Protein AF-A0A1G7LF30-F1 (afdb_monomer_lite)

Organism: NCBI:txid1550231

Structure (mmCIF, N/CA/C/O backbone):
data_AF-A0A1G7LF30-F1
#
_entry.id   AF-A0A1G7LF30-F1
#
loop_
_atom_site.group_PDB
_atom_site.id
_atom_site.type_symbol
_atom_site.label_atom_id
_atom_site.label_alt_id
_atom_site.label_comp_id
_atom_site.label_asym_id
_atom_site.label_entity_id
_atom_site.label_seq_id
_atom_site.pdbx_PDB_ins_code
_atom_site.Cartn_x
_atom_site.Cartn_y
_atom_site.Cartn_z
_atom_site.occupancy
_atom_site.B_iso_or_equiv
_atom_site.auth_seq_id
_atom_site.auth_comp_id
_atom_site.auth_asym_id
_atom_site.auth_atom_id
_atom_site.pdbx_PDB_model_num
ATOM 1 N N . MET A 1 1 ? -19.447 -0.757 18.376 1.00 38.41 1 MET A N 1
ATOM 2 C CA . MET A 1 1 ? -18.734 0.357 17.726 1.00 38.41 1 MET A CA 1
ATOM 3 C C . MET A 1 1 ? -18.363 -0.140 16.347 1.00 38.41 1 MET A C 1
ATOM 5 O O . MET A 1 1 ? -17.582 -1.075 16.262 1.00 38.41 1 MET A O 1
ATOM 9 N N . SER A 1 2 ? -19.017 0.354 15.299 1.00 39.19 2 SER A N 1
ATOM 10 C CA . SER A 1 2 ? -18.632 0.013 13.929 1.00 39.19 2 SER A CA 1
ATOM 11 C C . SER A 1 2 ? -17.338 0.766 13.650 1.00 39.19 2 SER A C 1
ATOM 13 O O . SER A 1 2 ? -17.359 1.995 13.679 1.00 39.19 2 SER A O 1
ATOM 15 N N . ALA A 1 3 ? -16.220 0.067 13.460 1.00 46.81 3 ALA A N 1
ATOM 16 C CA . ALA A 1 3 ? -15.038 0.699 12.896 1.00 46.81 3 ALA A CA 1
ATOM 17 C C . ALA A 1 3 ? -15.466 1.229 11.522 1.00 46.81 3 ALA A C 1
ATOM 19 O O . ALA A 1 3 ? -15.757 0.447 10.617 1.00 46.81 3 ALA A O 1
ATOM 20 N N . GLN A 1 4 ? -15.630 2.547 11.382 1.00 49.84 4 GLN A N 1
ATOM 21 C CA . GLN A 1 4 ? -15.615 3.137 10.053 1.00 49.84 4 GLN A CA 1
ATOM 22 C C . GLN A 1 4 ? -14.227 2.805 9.529 1.00 49.84 4 GLN A C 1
ATOM 24 O O . GLN A 1 4 ? -13.250 3.345 10.039 1.00 49.84 4 GLN A O 1
ATOM 29 N N . ALA A 1 5 ? -14.137 1.854 8.600 1.00 56.41 5 ALA A N 1
ATOM 30 C CA . ALA A 1 5 ? -12.898 1.604 7.893 1.00 56.41 5 ALA A CA 1
ATOM 31 C C . ALA A 1 5 ? -12.525 2.931 7.230 1.00 56.41 5 ALA A C 1
ATOM 33 O O . ALA A 1 5 ? -13.209 3.380 6.307 1.00 56.41 5 ALA A O 1
ATOM 34 N N . GLY A 1 6 ? -11.555 3.630 7.817 1.00 62.34 6 GLY A N 1
ATOM 35 C CA . GLY A 1 6 ? -11.222 4.977 7.396 1.00 62.34 6 GLY A CA 1
ATOM 36 C C . GLY A 1 6 ? -10.748 4.945 5.954 1.00 62.34 6 GLY A C 1
ATOM 37 O O . GLY A 1 6 ? -10.039 4.032 5.536 1.00 62.34 6 GLY A O 1
ATOM 38 N N . THR A 1 7 ? -11.193 5.922 5.177 1.00 79.06 7 THR A N 1
ATOM 39 C CA . THR A 1 7 ? -10.705 6.112 3.817 1.00 79.06 7 THR A CA 1
ATOM 40 C C . THR A 1 7 ? -9.455 6.973 3.860 1.00 79.06 7 THR A C 1
ATOM 42 O O . THR A 1 7 ? -9.480 8.044 4.469 1.00 79.06 7 THR A O 1
ATOM 45 N N . GLY A 1 8 ? -8.390 6.545 3.195 1.00 83.69 8 GLY A N 1
ATOM 46 C CA . GLY A 1 8 ? -7.151 7.311 3.088 1.00 83.69 8 GLY A CA 1
ATOM 47 C C . GLY A 1 8 ? -6.509 7.072 1.734 1.00 83.69 8 GLY A C 1
ATOM 48 O O . GLY A 1 8 ? -6.481 5.937 1.277 1.00 83.69 8 GLY A O 1
ATOM 49 N N . THR A 1 9 ? -6.010 8.123 1.094 1.00 88.06 9 THR A N 1
ATOM 50 C CA . THR A 1 9 ? -5.267 8.024 -0.167 1.00 88.06 9 THR A CA 1
ATOM 51 C C . THR A 1 9 ? -3.992 8.828 -0.030 1.00 88.06 9 THR A C 1
ATOM 53 O O . THR A 1 9 ? -4.047 9.984 0.390 1.00 88.06 9 THR A O 1
ATOM 56 N N . TRP A 1 10 ? -2.863 8.233 -0.387 1.00 88.69 10 TRP A N 1
ATOM 57 C CA . TRP A 1 10 ? -1.578 8.915 -0.392 1.00 88.69 10 TRP A CA 1
ATOM 58 C C . TRP A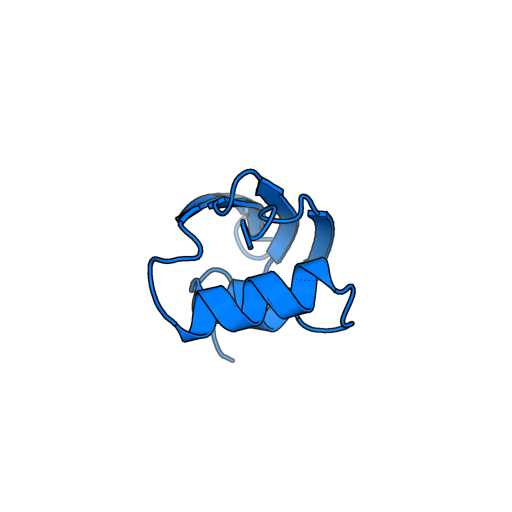 1 10 ? -0.677 8.359 -1.486 1.00 88.69 10 TRP A C 1
ATOM 60 O O . TRP A 1 10 ? -0.733 7.177 -1.840 1.00 88.69 10 TRP A O 1
ATOM 70 N N . ASP A 1 11 ? 0.16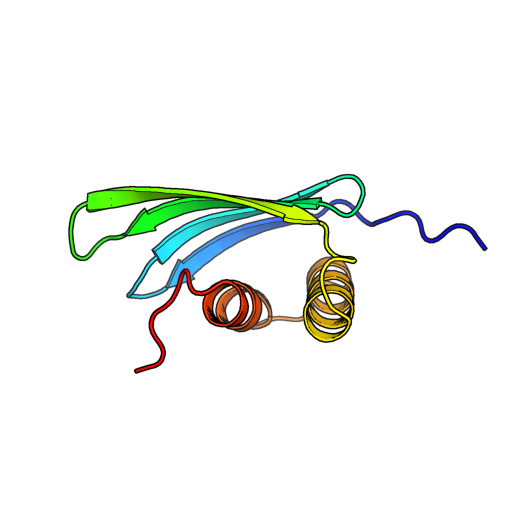4 9.236 -2.014 1.00 89.06 11 ASP A N 1
ATOM 71 C CA . ASP A 1 11 ? 1.182 8.867 -2.982 1.00 89.06 11 ASP A CA 1
ATOM 72 C C . ASP A 1 11 ? 2.406 8.307 -2.245 1.00 89.06 11 ASP A C 1
ATOM 74 O O . ASP A 1 11 ? 2.767 8.759 -1.154 1.00 89.06 11 ASP A O 1
ATOM 78 N N . VAL A 1 12 ? 3.024 7.282 -2.820 1.00 87.19 12 VAL A N 1
ATOM 79 C CA . VAL A 1 12 ? 4.205 6.613 -2.283 1.00 87.19 12 VAL A CA 1
ATOM 80 C C . VAL A 1 12 ? 5.279 6.619 -3.356 1.00 87.19 12 VAL A C 1
ATOM 82 O O . VAL A 1 12 ? 5.090 6.063 -4.436 1.00 87.19 12 VAL A O 1
ATOM 85 N N . GLN A 1 13 ? 6.407 7.242 -3.028 1.00 88.19 13 GLN A N 1
ATOM 86 C CA . GLN A 1 13 ? 7.585 7.311 -3.880 1.00 88.19 13 GLN A CA 1
ATOM 87 C C . GLN A 1 13 ? 8.748 6.630 -3.176 1.00 88.19 13 GLN A C 1
ATOM 89 O O . GLN A 1 13 ? 9.425 7.223 -2.343 1.00 88.19 13 GLN A O 1
ATOM 94 N N . GLU A 1 14 ? 8.968 5.375 -3.532 1.00 87.31 14 GLU A N 1
ATOM 95 C CA . GLU A 1 14 ? 10.042 4.534 -3.025 1.00 87.31 14 GLU A CA 1
ATOM 96 C C . GLU A 1 14 ? 10.935 4.087 -4.196 1.00 87.31 14 GLU A C 1
ATOM 98 O O . GLU A 1 14 ? 10.462 3.973 -5.329 1.00 87.31 14 GLU A O 1
ATOM 103 N N . PRO A 1 15 ? 12.223 3.770 -3.973 1.00 83.44 15 PRO A N 1
ATOM 104 C CA . PRO A 1 15 ? 13.133 3.364 -5.052 1.00 83.44 15 PRO A CA 1
ATOM 105 C C . PRO A 1 15 ? 12.621 2.182 -5.897 1.00 83.44 15 PRO A C 1
ATOM 107 O O . PRO A 1 15 ? 12.940 2.076 -7.080 1.00 83.44 15 PRO A O 1
ATOM 110 N N . GLY A 1 16 ? 11.817 1.303 -5.291 1.00 85.00 16 GLY A N 1
ATOM 111 C CA . GLY A 1 16 ? 11.202 0.150 -5.947 1.00 85.00 16 GLY A CA 1
ATOM 112 C C . GLY A 1 16 ? 9.759 0.359 -6.410 1.00 85.00 16 GLY A C 1
ATOM 113 O O . GLY A 1 16 ? 9.210 -0.543 -7.032 1.00 85.00 16 GLY A O 1
ATOM 114 N N . PHE A 1 17 ? 9.119 1.494 -6.122 1.00 90.69 17 PHE A N 1
ATOM 115 C CA . PHE A 1 17 ? 7.706 1.716 -6.434 1.00 90.69 17 PHE A CA 1
ATOM 116 C C . PHE A 1 17 ? 7.366 3.207 -6.465 1.00 90.69 17 PHE A C 1
ATOM 118 O O . PHE A 1 17 ? 7.585 3.911 -5.486 1.00 90.69 17 PHE A O 1
ATOM 125 N N . ASP A 1 18 ? 6.761 3.662 -7.557 1.00 92.19 18 ASP A N 1
ATOM 126 C CA . ASP A 1 18 ? 6.173 4.998 -7.663 1.00 92.19 18 ASP A CA 1
ATOM 127 C C . ASP A 1 18 ? 4.683 4.851 -7.971 1.00 92.19 18 ASP A C 1
ATOM 129 O O . ASP A 1 18 ? 4.297 4.253 -8.984 1.00 92.19 18 ASP A O 1
ATOM 133 N N . GLY A 1 19 ? 3.830 5.325 -7.070 1.00 93.25 19 GLY A N 1
ATOM 134 C CA . GLY A 1 19 ? 2.394 5.183 -7.229 1.00 93.25 19 GLY A CA 1
ATOM 135 C C . GLY A 1 19 ? 1.595 5.679 -6.042 1.00 93.25 19 GLY A C 1
ATOM 136 O O . GLY A 1 19 ? 2.006 6.566 -5.306 1.00 93.25 19 GLY A O 1
ATOM 137 N N . GLN A 1 20 ? 0.424 5.086 -5.864 1.00 92.44 20 GLN A N 1
ATOM 138 C CA . GLN A 1 20 ? -0.564 5.493 -4.883 1.00 92.44 20 GLN A CA 1
ATOM 139 C C . GLN A 1 20 ? -1.076 4.285 -4.108 1.00 92.44 20 GLN A C 1
ATOM 141 O O . GLN A 1 20 ? -1.313 3.209 -4.670 1.00 92.44 20 GLN A O 1
ATOM 146 N N . VAL A 1 21 ? -1.280 4.495 -2.811 1.00 91.19 21 VAL A N 1
ATOM 147 C CA . VAL A 1 21 ? -1.997 3.577 -1.934 1.00 91.19 21 VAL A CA 1
ATOM 148 C C . VAL A 1 21 ? -3.294 4.250 -1.510 1.00 91.19 21 VAL A C 1
ATOM 150 O O . VAL A 1 21 ? -3.313 5.413 -1.109 1.00 91.19 21 VAL A O 1
ATOM 153 N N . ARG A 1 22 ? -4.394 3.513 -1.618 1.00 91.00 22 ARG A N 1
ATOM 154 C CA . ARG A 1 22 ? -5.728 3.947 -1.220 1.00 91.00 22 ARG A CA 1
ATOM 155 C C . ARG A 1 22 ? -6.369 2.877 -0.355 1.00 91.00 22 ARG A C 1
ATOM 157 O O . ARG A 1 22 ? -6.431 1.722 -0.749 1.00 91.00 22 ARG A O 1
ATOM 164 N N . ILE A 1 23 ? -6.891 3.263 0.796 1.00 89.69 23 ILE A N 1
ATOM 165 C CA . ILE A 1 23 ? -7.723 2.422 1.648 1.00 89.69 23 ILE A CA 1
ATOM 166 C C . ILE A 1 23 ? -9.170 2.851 1.437 1.00 89.69 23 ILE A C 1
ATOM 168 O O . ILE A 1 23 ? -9.508 4.020 1.621 1.00 89.69 23 ILE A O 1
ATOM 172 N N . GLU A 1 24 ? -10.024 1.912 1.047 1.00 88.06 24 GLU A N 1
ATOM 173 C CA . GLU A 1 24 ? -11.446 2.149 0.816 1.00 88.06 24 GLU A CA 1
ATOM 174 C C . GLU A 1 24 ? -12.256 0.967 1.351 1.00 88.06 24 GLU A C 1
ATOM 176 O O . GLU A 1 24 ? -12.004 -0.176 0.989 1.00 88.06 24 GLU A O 1
ATOM 181 N N . ASN A 1 25 ? -13.222 1.221 2.241 1.00 85.88 25 ASN A N 1
ATOM 182 C CA . ASN A 1 25 ? -14.079 0.179 2.830 1.00 85.88 25 ASN A CA 1
ATOM 183 C C . ASN A 1 25 ? -13.309 -1.014 3.441 1.00 85.88 25 ASN A C 1
ATOM 185 O O . ASN A 1 25 ? -13.798 -2.141 3.430 1.00 85.88 25 ASN A O 1
ATOM 189 N N . GLY A 1 26 ? -12.102 -0.778 3.967 1.00 83.12 26 GLY A N 1
ATOM 190 C CA . GLY A 1 26 ? -11.254 -1.833 4.532 1.00 83.12 26 GLY A CA 1
ATOM 191 C C . GLY A 1 26 ? -10.501 -2.653 3.484 1.00 83.12 26 GLY A C 1
ATOM 192 O O . GLY A 1 26 ? -9.956 -3.698 3.812 1.00 83.12 26 GLY A O 1
ATOM 193 N N . VAL A 1 27 ? -10.445 -2.197 2.234 1.00 91.31 27 VAL A N 1
ATOM 194 C CA . VAL A 1 27 ? -9.622 -2.775 1.171 1.00 91.31 27 VAL A CA 1
ATOM 195 C C . VAL A 1 27 ? -8.471 -1.825 0.861 1.00 91.31 27 VAL A C 1
ATOM 197 O O . VAL A 1 27 ? -8.667 -0.624 0.690 1.00 91.31 27 VAL A O 1
ATOM 200 N N . VAL A 1 28 ? -7.261 -2.372 0.798 1.00 92.19 28 VAL A N 1
ATOM 201 C CA . VAL A 1 28 ? -6.044 -1.680 0.380 1.00 92.19 28 VAL A CA 1
ATOM 202 C C . VAL A 1 28 ? -5.881 -1.840 -1.123 1.00 92.19 28 VAL A C 1
ATOM 204 O O . VAL A 1 28 ? -5.627 -2.936 -1.619 1.00 92.19 28 VAL A O 1
ATOM 207 N N . HIS A 1 29 ? -6.001 -0.734 -1.833 1.00 93.50 29 HIS A N 1
ATOM 208 C CA . HIS A 1 29 ? -5.769 -0.594 -3.258 1.00 93.50 29 HIS A CA 1
ATOM 209 C C . HIS A 1 29 ? -4.381 0.001 -3.481 1.00 93.50 29 HIS A C 1
ATOM 211 O O . HIS A 1 29 ? -4.068 1.080 -2.982 1.00 93.50 29 HIS A O 1
ATOM 217 N N . ILE A 1 30 ? -3.550 -0.683 -4.253 1.00 93.38 30 ILE A N 1
ATOM 218 C CA . ILE A 1 30 ? -2.219 -0.231 -4.651 1.00 93.38 30 ILE A CA 1
ATOM 219 C C . ILE A 1 30 ? -2.221 -0.106 -6.160 1.00 93.38 30 ILE A C 1
ATOM 221 O O . ILE A 1 30 ? -2.565 -1.059 -6.855 1.00 93.38 30 ILE A O 1
ATOM 225 N N . SER A 1 31 ? -1.805 1.047 -6.665 1.00 94.44 31 SER A N 1
ATOM 226 C CA . SER A 1 31 ? -1.656 1.284 -8.096 1.00 94.44 31 SER A CA 1
ATOM 227 C C . SER A 1 31 ? -0.419 2.123 -8.360 1.00 94.44 31 SER A C 1
ATOM 229 O O . SER A 1 31 ? -0.287 3.204 -7.797 1.00 94.44 31 SER A O 1
ATOM 231 N N . GLY A 1 32 ? 0.472 1.657 -9.223 1.00 93.88 32 GLY A N 1
ATOM 232 C CA . GLY A 1 32 ? 1.700 2.370 -9.549 1.00 93.88 32 GLY A CA 1
ATOM 233 C C . GLY A 1 32 ? 2.530 1.644 -10.590 1.00 93.88 32 GLY A C 1
ATOM 234 O O . GLY A 1 32 ? 2.046 0.748 -11.286 1.00 93.88 32 GLY A O 1
ATOM 235 N N . VAL A 1 33 ? 3.797 2.020 -10.676 1.00 92.50 33 VAL A N 1
ATOM 236 C CA . VAL A 1 33 ? 4.783 1.401 -11.557 1.00 92.50 33 VAL A CA 1
ATOM 237 C C . VAL A 1 33 ? 6.045 1.061 -10.780 1.00 92.50 33 VAL A C 1
ATOM 239 O O . VAL A 1 33 ? 6.419 1.749 -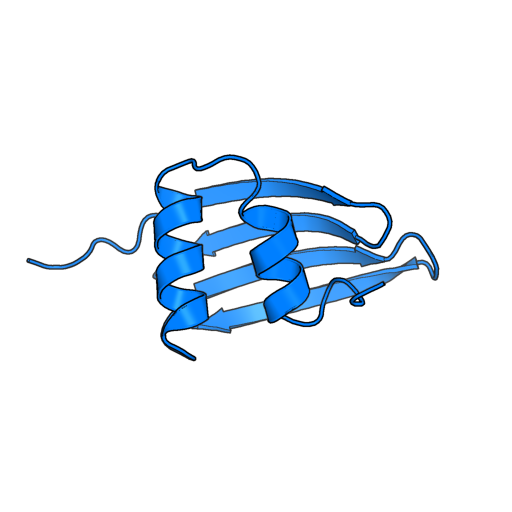9.832 1.00 92.50 33 VAL A O 1
ATOM 242 N N . ARG A 1 34 ? 6.722 -0.010 -11.192 1.00 90.25 34 ARG A N 1
ATOM 243 C CA . ARG A 1 34 ? 8.078 -0.325 -10.746 1.00 90.25 34 ARG A CA 1
ATOM 244 C C . ARG A 1 34 ? 9.081 0.443 -11.608 1.00 90.25 34 ARG A C 1
ATOM 246 O O . ARG A 1 34 ? 9.195 0.127 -12.791 1.00 90.25 34 ARG A O 1
ATOM 253 N N . PRO A 1 35 ? 9.844 1.410 -11.065 1.00 86.62 35 PRO A N 1
ATOM 254 C CA . PRO A 1 35 ? 10.775 2.205 -11.872 1.00 86.62 35 PRO A CA 1
ATOM 255 C C . PRO A 1 35 ? 11.890 1.376 -12.525 1.00 86.62 35 PRO A C 1
ATOM 257 O O . PRO A 1 35 ? 12.390 1.737 -13.585 1.00 86.62 35 PRO A O 1
ATOM 260 N N . GLN A 1 36 ? 12.264 0.252 -11.905 1.00 84.31 36 GLN A N 1
ATOM 261 C CA . GLN A 1 36 ? 13.352 -0.623 -12.353 1.00 84.31 36 GLN A CA 1
ATOM 262 C C . GLN A 1 36 ? 13.099 -1.304 -13.710 1.00 84.31 36 GLN A C 1
ATOM 264 O O . GLN A 1 36 ? 14.041 -1.531 -14.465 1.00 84.31 36 GLN A O 1
ATOM 269 N N . ASP A 1 37 ? 11.845 -1.641 -14.019 1.0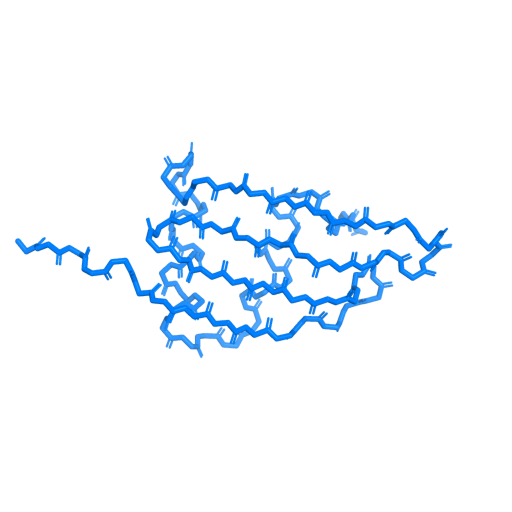0 87.56 37 ASP A N 1
ATOM 270 C CA . ASP A 1 37 ? 11.470 -2.410 -15.215 1.00 87.5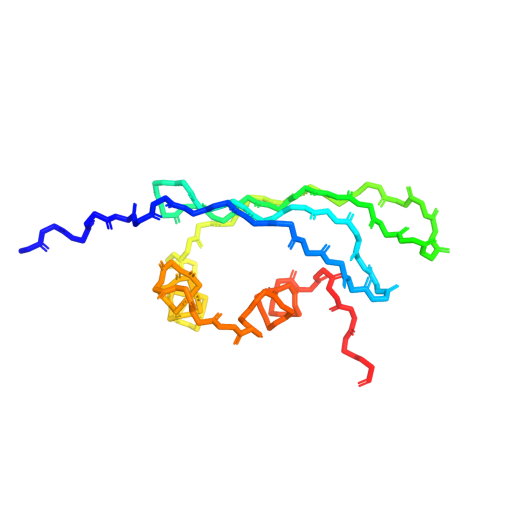6 37 ASP A CA 1
ATOM 271 C C . ASP A 1 37 ? 10.258 -1.819 -15.963 1.00 87.56 37 ASP A C 1
ATOM 273 O O . ASP A 1 37 ? 9.928 -2.269 -17.060 1.00 87.56 37 ASP A O 1
ATOM 277 N N . GLY A 1 38 ? 9.615 -0.787 -15.407 1.00 87.94 38 GLY A N 1
ATOM 278 C CA . GLY A 1 38 ? 8.429 -0.140 -15.965 1.00 87.94 38 GLY A CA 1
ATOM 279 C C . GLY A 1 38 ? 7.128 -0.929 -15.786 1.00 87.94 38 GLY A C 1
ATOM 280 O O . GLY A 1 38 ? 6.107 -0.547 -16.358 1.00 87.94 38 GLY A O 1
ATOM 281 N N . SER A 1 39 ? 7.126 -2.024 -15.021 1.00 90.19 39 SER A N 1
ATOM 282 C CA . SER A 1 39 ? 5.942 -2.866 -14.834 1.00 90.19 39 SER A CA 1
ATOM 283 C C . SER A 1 39 ? 4.875 -2.145 -14.022 1.00 90.19 39 SER A C 1
ATOM 285 O O . SER A 1 39 ? 5.149 -1.629 -12.937 1.00 90.19 39 SER A O 1
ATOM 287 N N . ALA A 1 40 ? 3.632 -2.187 -14.500 1.00 91.50 40 ALA A N 1
ATOM 288 C CA . ALA A 1 40 ? 2.487 -1.742 -13.721 1.00 91.50 40 ALA A CA 1
ATOM 289 C C . ALA A 1 40 ? 2.262 -2.671 -12.518 1.00 91.50 40 ALA A C 1
ATOM 291 O O . ALA A 1 40 ? 2.255 -3.897 -12.647 1.00 91.50 40 ALA A O 1
ATOM 292 N N . VAL A 1 41 ? 2.044 -2.077 -11.351 1.00 90.94 41 VAL A N 1
ATOM 293 C CA . VAL A 1 41 ? 1.649 -2.770 -10.128 1.00 90.94 41 VAL A CA 1
ATOM 294 C C . VAL A 1 41 ? 0.235 -2.331 -9.799 1.00 90.94 41 VAL A C 1
ATOM 296 O O . VAL A 1 41 ? -0.004 -1.157 -9.537 1.00 90.94 41 VAL A O 1
ATOM 299 N N . VAL A 1 42 ? -0.697 -3.279 -9.811 1.00 93.38 42 VAL A N 1
ATOM 300 C CA . VAL A 1 42 ? -2.072 -3.072 -9.356 1.00 93.38 42 VAL A CA 1
ATOM 301 C C . VAL A 1 42 ? -2.423 -4.206 -8.410 1.00 93.38 42 VAL A C 1
ATOM 303 O O . VAL A 1 42 ? -2.269 -5.375 -8.771 1.00 93.38 42 VAL A O 1
ATOM 306 N N . LYS A 1 43 ? -2.840 -3.876 -7.188 1.00 91.94 43 LYS A N 1
ATOM 307 C CA . LYS A 1 43 ? -3.171 -4.877 -6.177 1.00 91.94 43 LYS A CA 1
ATOM 308 C C . LYS A 1 43 ? -4.288 -4.406 -5.266 1.00 91.94 43 LYS A C 1
ATOM 310 O O . LYS A 1 43 ? -4.177 -3.342 -4.675 1.00 91.94 43 LYS A O 1
ATOM 315 N N . ASP A 1 44 ? -5.287 -5.258 -5.087 1.00 94.25 44 ASP A N 1
ATOM 316 C CA . ASP A 1 44 ? -6.381 -5.042 -4.148 1.00 94.25 44 ASP A CA 1
ATOM 317 C C . ASP A 1 44 ? -6.313 -6.118 -3.066 1.00 94.25 44 ASP A C 1
ATOM 319 O O . ASP A 1 44 ? -6.283 -7.316 -3.366 1.00 94.25 44 ASP A O 1
ATOM 323 N N . VAL A 1 45 ? -6.226 -5.703 -1.805 1.00 92.44 45 VAL A N 1
ATOM 324 C CA . VAL A 1 45 ? -6.043 -6.614 -0.673 1.00 92.44 45 VAL A CA 1
ATOM 325 C C . VAL A 1 45 ? -6.986 -6.225 0.458 1.00 92.44 45 VAL A C 1
ATOM 327 O O . VAL A 1 45 ? -6.890 -5.103 0.948 1.00 92.44 45 VAL A O 1
ATOM 330 N N . PRO A 1 46 ? -7.868 -7.124 0.918 1.00 92.06 46 PRO A N 1
ATOM 331 C CA . PRO A 1 46 ? -8.659 -6.883 2.121 1.00 92.06 46 PRO A CA 1
ATOM 332 C C . PRO A 1 46 ? -7.738 -6.671 3.329 1.00 92.06 46 PRO A C 1
ATOM 334 O O . PRO A 1 46 ? -6.823 -7.465 3.546 1.00 92.06 46 PRO A O 1
ATOM 337 N N . ALA A 1 47 ? -7.956 -5.612 4.108 1.00 88.62 47 ALA A N 1
ATOM 338 C CA . ALA A 1 47 ? -7.142 -5.289 5.280 1.00 88.62 47 ALA A CA 1
ATOM 339 C C . ALA A 1 47 ? -7.231 -6.370 6.369 1.00 88.62 47 ALA A C 1
ATOM 341 O O . ALA A 1 47 ? -6.277 -6.562 7.118 1.00 88.62 47 ALA A O 1
ATOM 342 N N . ASP A 1 48 ? -8.343 -7.109 6.416 1.00 88.75 48 ASP A N 1
ATOM 343 C CA . ASP A 1 48 ? -8.598 -8.232 7.324 1.00 88.75 48 ASP A CA 1
ATOM 344 C C . ASP A 1 48 ? -7.969 -9.556 6.859 1.00 88.75 48 ASP A C 1
ATOM 346 O O . ASP A 1 48 ? -8.109 -10.575 7.536 1.00 88.75 48 ASP A O 1
ATOM 350 N N . ARG A 1 49 ? -7.247 -9.559 5.727 1.00 90.69 49 ARG A N 1
ATOM 351 C CA . ARG A 1 49 ? -6.515 -10.738 5.240 1.00 90.69 49 ARG A CA 1
ATOM 352 C C . ARG A 1 49 ? -5.586 -11.310 6.314 1.00 90.69 49 ARG A C 1
ATOM 354 O O . ARG A 1 49 ? -5.440 -12.530 6.399 1.00 90.69 49 ARG A O 1
ATOM 361 N N . ASP A 1 50 ? -4.925 -10.441 7.074 1.00 91.12 50 ASP A N 1
ATOM 362 C CA . ASP A 1 50 ? -4.028 -10.812 8.160 1.00 91.12 50 ASP A CA 1
ATOM 363 C C . ASP A 1 50 ? -3.953 -9.697 9.223 1.00 91.12 50 ASP A C 1
ATOM 365 O O . ASP A 1 50 ? -4.153 -8.524 8.900 1.00 91.12 50 ASP A O 1
ATOM 369 N N . PRO A 1 51 ? -3.680 -10.044 10.496 1.00 88.75 51 PRO A N 1
ATOM 370 C CA . PRO A 1 51 ? -3.717 -9.079 11.595 1.00 88.75 51 PRO A CA 1
ATOM 371 C C . PRO A 1 51 ? -2.670 -7.968 11.453 1.00 88.75 51 PRO A C 1
ATOM 373 O O . PRO A 1 51 ? -2.943 -6.829 11.816 1.00 88.75 51 PRO A O 1
ATOM 376 N N . GLN A 1 52 ? -1.506 -8.270 10.870 1.00 90.56 52 GLN A N 1
ATOM 377 C CA . GLN A 1 52 ? -0.446 -7.283 10.675 1.00 90.56 52 GLN A CA 1
ATOM 378 C C . GLN A 1 52 ? -0.854 -6.223 9.646 1.00 90.56 52 GLN A C 1
ATOM 380 O O . GLN A 1 52 ? -0.632 -5.033 9.859 1.00 90.56 52 GLN A O 1
ATOM 385 N N . LEU A 1 53 ? -1.483 -6.633 8.543 1.00 89.94 53 LEU A N 1
ATOM 386 C CA . LEU A 1 53 ? -2.026 -5.708 7.557 1.00 89.94 53 LEU A CA 1
ATOM 387 C C . LEU A 1 53 ? -3.141 -4.848 8.155 1.00 89.94 53 LEU A C 1
ATOM 389 O O . LEU A 1 53 ? -3.180 -3.654 7.874 1.00 89.94 53 LEU A O 1
ATOM 393 N N . THR A 1 54 ? -4.007 -5.423 8.995 1.00 90.88 54 THR A N 1
ATOM 394 C CA . THR A 1 54 ? -5.042 -4.660 9.708 1.00 90.88 54 THR A CA 1
ATOM 395 C C . THR A 1 54 ? -4.413 -3.540 10.542 1.00 90.88 54 THR A C 1
ATOM 397 O O . THR A 1 54 ? -4.791 -2.383 10.369 1.00 90.88 54 THR A O 1
ATOM 400 N N . GLU A 1 55 ? -3.402 -3.844 11.362 1.00 90.12 55 GLU A N 1
ATOM 401 C CA . GLU A 1 55 ? -2.703 -2.835 12.174 1.00 90.12 55 GLU A CA 1
ATOM 402 C C . GLU A 1 55 ? -2.024 -1.761 11.306 1.00 90.12 55 GLU A C 1
ATOM 404 O O . GLU A 1 55 ? -2.144 -0.567 11.580 1.00 90.12 55 GLU A O 1
ATOM 409 N N . LEU A 1 56 ? -1.349 -2.152 10.218 1.00 89.50 56 LEU A N 1
ATOM 410 C CA . LEU A 1 56 ? -0.709 -1.202 9.297 1.00 89.50 56 LEU A CA 1
ATOM 411 C C . LEU A 1 56 ? -1.729 -0.272 8.627 1.00 89.50 56 LEU A C 1
ATOM 413 O O . LEU A 1 56 ? -1.476 0.919 8.474 1.00 89.50 56 LEU A O 1
ATOM 417 N N . VAL A 1 57 ? -2.890 -0.795 8.239 1.00 88.81 57 VAL A N 1
ATOM 418 C CA . VAL A 1 57 ? -3.986 -0.010 7.656 1.00 88.81 57 VAL A CA 1
ATOM 419 C C . VAL A 1 57 ? -4.525 0.993 8.671 1.00 88.81 57 VAL A C 1
ATOM 421 O O . VAL A 1 57 ? -4.715 2.156 8.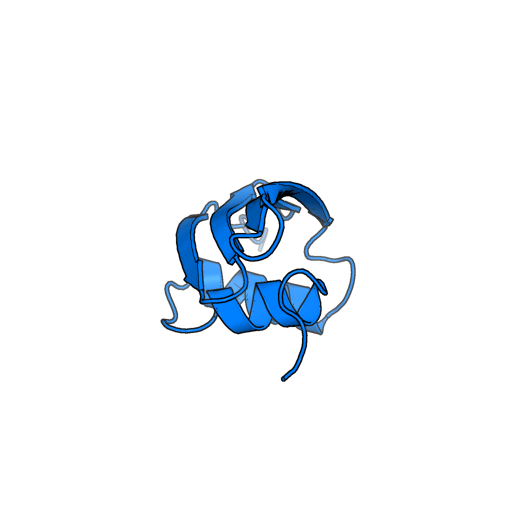322 1.00 88.81 57 VAL A O 1
ATOM 424 N N . GLU A 1 58 ? -4.719 0.588 9.927 1.00 88.44 58 GLU A N 1
ATOM 425 C CA . GLU A 1 58 ? -5.154 1.495 10.994 1.00 88.44 58 GLU A CA 1
ATOM 426 C C . GLU A 1 58 ? -4.138 2.618 11.245 1.00 88.44 58 GLU A C 1
ATOM 428 O O . GLU A 1 58 ? -4.524 3.784 11.338 1.00 88.44 58 GLU A O 1
ATOM 433 N N . LEU A 1 59 ? -2.840 2.297 11.282 1.00 88.44 59 LEU A N 1
ATOM 434 C CA . LEU A 1 59 ? -1.771 3.289 11.435 1.00 88.44 59 LEU A CA 1
ATOM 435 C C . LEU A 1 59 ? -1.698 4.247 10.236 1.00 88.44 59 LEU A C 1
ATOM 437 O O . LEU A 1 59 ? -1.562 5.458 10.422 1.00 88.44 59 LEU A O 1
ATOM 441 N N . ALA A 1 60 ? -1.833 3.730 9.013 1.00 85.12 60 ALA A N 1
ATOM 442 C CA . ALA A 1 60 ? -1.829 4.544 7.800 1.00 85.12 60 ALA A CA 1
ATOM 443 C C . ALA A 1 60 ? -3.025 5.509 7.761 1.00 85.12 60 ALA A C 1
ATOM 445 O O . ALA A 1 60 ? -2.860 6.694 7.476 1.00 85.12 60 ALA A O 1
ATOM 446 N N . VAL A 1 61 ? -4.222 5.031 8.119 1.00 84.75 61 VAL A N 1
ATOM 447 C CA . VAL A 1 61 ? -5.431 5.862 8.248 1.00 84.75 61 VAL A CA 1
ATOM 448 C C . VAL A 1 61 ? -5.283 6.902 9.360 1.00 84.75 61 VAL A C 1
ATOM 450 O O . VAL A 1 61 ? -5.773 8.021 9.220 1.00 84.75 61 VAL A O 1
ATOM 453 N N . ALA A 1 62 ? -4.585 6.567 10.448 1.00 85.19 62 ALA A N 1
ATOM 454 C CA . ALA A 1 62 ? -4.274 7.504 11.525 1.00 85.19 62 ALA A CA 1
ATOM 455 C C . ALA A 1 62 ? -3.235 8.575 11.131 1.00 85.19 62 ALA A C 1
ATOM 457 O O . ALA A 1 62 ? -2.967 9.475 11.928 1.00 85.19 62 ALA A O 1
ATOM 458 N N . GLY A 1 63 ? -2.663 8.503 9.923 1.00 76.50 63 GLY A N 1
ATOM 459 C CA . GLY A 1 63 ? -1.685 9.466 9.422 1.00 76.50 63 GLY A CA 1
ATOM 460 C C . GLY A 1 63 ? -0.288 9.286 10.015 1.00 76.50 63 GLY A C 1
ATOM 461 O O . GLY A 1 63 ? 0.457 10.257 10.103 1.00 76.50 63 GLY A O 1
ATOM 462 N N . GLN A 1 64 ? 0.074 8.076 10.455 1.00 81.69 64 GLN A N 1
ATOM 463 C CA . GLN A 1 64 ? 1.453 7.780 10.844 1.00 81.69 64 GLN A CA 1
ATOM 464 C C . GLN A 1 64 ? 2.380 7.834 9.623 1.00 81.69 64 GLN A C 1
ATOM 466 O O . GLN A 1 64 ? 2.220 7.082 8.658 1.00 81.69 64 GLN A O 1
ATOM 471 N N . ASP A 1 65 ? 3.390 8.698 9.695 1.00 74.69 65 ASP A N 1
ATOM 472 C CA . ASP A 1 65 ? 4.461 8.763 8.708 1.00 74.69 65 ASP A CA 1
ATOM 473 C C . ASP A 1 65 ? 5.258 7.447 8.650 1.00 74.69 65 ASP A C 1
ATOM 475 O O . ASP A 1 65 ? 5.536 6.813 9.669 1.00 74.69 65 ASP A O 1
ATOM 479 N N . GLY A 1 66 ? 5.659 7.037 7.444 1.00 76.69 66 GLY A N 1
ATOM 480 C CA . GLY A 1 66 ? 6.513 5.859 7.234 1.00 76.69 66 GLY A CA 1
ATOM 481 C C . GLY A 1 66 ? 5.792 4.505 7.209 1.00 76.69 66 GLY A C 1
ATOM 482 O O . GLY A 1 66 ? 6.444 3.477 7.031 1.00 76.69 66 GLY A O 1
ATOM 483 N N . VAL A 1 67 ? 4.460 4.477 7.321 1.00 85.69 67 VAL A N 1
ATOM 484 C CA . VAL A 1 67 ? 3.680 3.228 7.225 1.00 85.69 67 VAL A CA 1
ATOM 485 C C . VAL A 1 67 ? 3.568 2.728 5.779 1.00 85.69 67 VAL A C 1
ATOM 487 O O . VAL A 1 67 ? 3.575 1.522 5.544 1.00 85.69 67 VAL A O 1
ATOM 490 N N . GLY A 1 68 ? 3.530 3.633 4.794 1.00 82.44 68 GLY A N 1
ATOM 491 C CA . GLY A 1 68 ? 3.414 3.297 3.368 1.00 82.44 68 GLY A CA 1
ATOM 492 C C . GLY A 1 68 ? 4.433 2.249 2.884 1.00 82.44 68 GLY A C 1
ATOM 493 O O . GLY A 1 68 ? 4.012 1.207 2.380 1.00 82.44 68 GLY A O 1
ATOM 494 N N . PRO A 1 69 ? 5.748 2.454 3.084 1.00 85.00 69 PRO A N 1
ATOM 495 C CA . PRO A 1 69 ? 6.774 1.484 2.692 1.00 85.00 69 PRO A CA 1
ATOM 496 C C . PRO A 1 69 ? 6.629 0.120 3.382 1.00 85.00 69 PRO A C 1
ATOM 498 O O . PRO A 1 69 ? 6.795 -0.914 2.739 1.00 85.00 69 PRO A O 1
ATOM 501 N N . GLN A 1 70 ? 6.254 0.091 4.667 1.00 88.00 70 GLN A N 1
ATOM 502 C CA . GLN A 1 70 ? 6.022 -1.163 5.401 1.00 88.00 70 GLN A CA 1
ATOM 503 C C . GLN A 1 70 ? 4.842 -1.945 4.818 1.00 88.00 70 GLN A C 1
ATOM 505 O O . GLN A 1 70 ? 4.923 -3.159 4.637 1.00 88.00 70 GLN A O 1
ATOM 510 N N . LEU A 1 71 ? 3.764 -1.237 4.474 1.00 88.12 71 LEU A N 1
ATOM 511 C CA . LEU A 1 71 ? 2.568 -1.794 3.848 1.00 88.12 71 LEU A CA 1
ATOM 512 C C . LEU A 1 71 ? 2.904 -2.396 2.476 1.00 88.12 71 LEU A C 1
ATOM 514 O O . LEU A 1 71 ? 2.524 -3.529 2.180 1.00 88.12 71 LEU A O 1
ATOM 518 N N . LEU A 1 72 ? 3.683 -1.680 1.662 1.00 88.56 72 LEU A N 1
ATOM 519 C CA . LEU A 1 72 ? 4.143 -2.173 0.365 1.00 88.56 72 LEU A CA 1
ATOM 520 C C . LEU A 1 72 ? 5.080 -3.384 0.492 1.00 88.56 72 LEU A C 1
ATOM 522 O O . LEU A 1 72 ? 4.929 -4.336 -0.274 1.00 88.56 72 LEU A O 1
ATOM 526 N N . ALA A 1 73 ? 6.011 -3.385 1.448 1.00 89.06 73 ALA A N 1
ATOM 527 C CA . ALA A 1 73 ? 6.916 -4.508 1.696 1.00 89.06 73 ALA A CA 1
ATOM 528 C C . ALA A 1 73 ? 6.163 -5.756 2.186 1.00 89.06 73 ALA A C 1
ATOM 530 O O . ALA A 1 73 ? 6.359 -6.848 1.654 1.00 89.06 73 ALA A O 1
ATOM 531 N N . HIS A 1 74 ? 5.225 -5.598 3.127 1.00 90.12 74 HIS A N 1
ATOM 532 C CA . HIS A 1 74 ? 4.361 -6.688 3.606 1.00 90.12 74 HIS A CA 1
ATOM 533 C C . HIS A 1 74 ? 3.521 -7.295 2.478 1.00 90.12 74 HIS A C 1
ATOM 535 O O . HIS A 1 74 ? 3.287 -8.502 2.395 1.00 90.12 74 HIS A O 1
ATOM 541 N N . LEU A 1 75 ? 3.089 -6.444 1.551 1.00 87.88 75 LEU A N 1
ATOM 542 C CA . LEU A 1 75 ? 2.356 -6.848 0.365 1.00 87.88 75 LEU A CA 1
ATOM 543 C C . LEU A 1 75 ? 3.274 -7.333 -0.772 1.00 87.88 75 LEU A C 1
ATOM 545 O O . LEU A 1 75 ? 2.758 -7.695 -1.830 1.00 87.88 75 LEU A O 1
ATOM 549 N N . GLY A 1 76 ? 4.590 -7.403 -0.582 1.00 86.00 76 GLY A N 1
ATOM 550 C CA . GLY A 1 76 ? 5.542 -7.869 -1.595 1.00 86.00 76 GLY A CA 1
ATOM 551 C C . GLY A 1 76 ? 5.577 -6.996 -2.853 1.00 86.00 76 GLY A C 1
ATOM 552 O O . GLY A 1 76 ? 5.859 -7.493 -3.941 1.00 86.00 76 GLY A O 1
ATOM 553 N N . VAL A 1 77 ? 5.205 -5.719 -2.725 1.00 85.44 77 VAL A N 1
ATOM 554 C CA . VAL A 1 77 ? 5.350 -4.712 -3.786 1.00 85.44 77 VAL A CA 1
ATOM 555 C C . VAL A 1 77 ? 6.770 -4.158 -3.789 1.00 85.44 77 VAL A C 1
ATOM 557 O O . VAL A 1 77 ? 7.366 -4.030 -4.856 1.00 85.44 77 VAL A O 1
ATOM 560 N N . LEU A 1 78 ? 7.309 -3.872 -2.602 1.00 82.88 78 LEU A N 1
ATOM 561 C CA . LEU A 1 78 ? 8.726 -3.581 -2.418 1.00 82.88 78 LEU A CA 1
ATOM 562 C C . LEU A 1 78 ? 9.465 -4.884 -2.117 1.00 82.88 78 LEU A C 1
ATOM 564 O O . LEU A 1 78 ? 9.024 -5.669 -1.276 1.00 82.88 78 LEU A O 1
ATOM 568 N N . ASP A 1 79 ? 10.577 -5.104 -2.813 1.00 67.38 79 ASP A N 1
ATOM 569 C CA . ASP A 1 79 ? 11.502 -6.187 -2.491 1.00 67.38 79 ASP A CA 1
ATOM 570 C C . ASP A 1 79 ? 12.222 -5.847 -1.172 1.00 67.38 79 ASP A C 1
ATOM 572 O O . ASP A 1 79 ? 12.666 -4.705 -1.006 1.00 67.38 79 ASP A O 1
ATOM 576 N N . PRO A 1 80 ? 12.342 -6.789 -0.220 1.00 53.00 80 PRO A N 1
ATOM 577 C CA . PRO A 1 80 ? 13.184 -6.592 0.947 1.00 53.00 80 PRO A CA 1
ATOM 578 C C . PRO A 1 80 ? 14.649 -6.607 0.492 1.00 53.00 80 PRO A C 1
ATOM 580 O O . PRO A 1 80 ? 15.196 -7.665 0.188 1.00 53.00 80 PRO A O 1
ATOM 583 N N . THR A 1 81 ? 15.272 -5.432 0.408 1.00 52.03 81 THR A N 1
ATOM 584 C CA . THR A 1 81 ? 16.731 -5.305 0.243 1.00 52.03 81 THR A CA 1
ATOM 585 C C . THR A 1 81 ? 17.477 -5.804 1.468 1.00 52.03 81 THR A C 1
ATOM 587 O O . THR A 1 81 ? 17.032 -5.451 2.586 1.00 52.03 81 THR A O 1
#

Foldseek 3Di:
DPPPLAWDKDFDDDQQWGFIWIGDSQKIWTWTAGPVPRDTDTDIGRCVPDPVSVVLSVCVSVVPPPSVVVNCVVVVSDDDD

pLDDT: mean 84.14, std 12.49, range [38.41, 94.44]

Sequence (81 aa):
MSAQAGTGTWDVQEPGFDGQVRIENGVVHISGVRPQDGSAVVKDVPADRDPQLTELVELAVAGQDGVGPQLLAHLGVLDPT

Secondary structure (DSSP, 8-state):
-------EEEEEEETTEEEEEEEETTEEEEEEE-TTT--EEEEEEEGGGSHHHHHHHHHHHTT-TTHHHHHHHHTTSS---

Radius of gyration: 12.2 Å; chains: 1; bounding box: 36×20×34 Å